Protein AF-B1LXY4-F1 (afdb_monomer_lite)

Secondary structure (DSSP, 8-state):
--PPP------PPS---------HHHHHHHHHH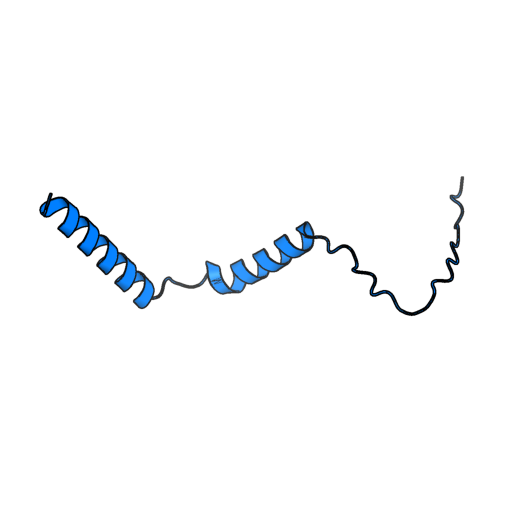HHIIIIITSPPPHHHHHHHHHHHHHHHHHHHH-

Sequence (66 aa):
MKPSVVDSDGSLPAGQPLKRAVDTRQLGLTLRTVYEGSVDTQPITDTHVELLLRLRQKERELRRAG

Structure (mmCIF, N/CA/C/O bac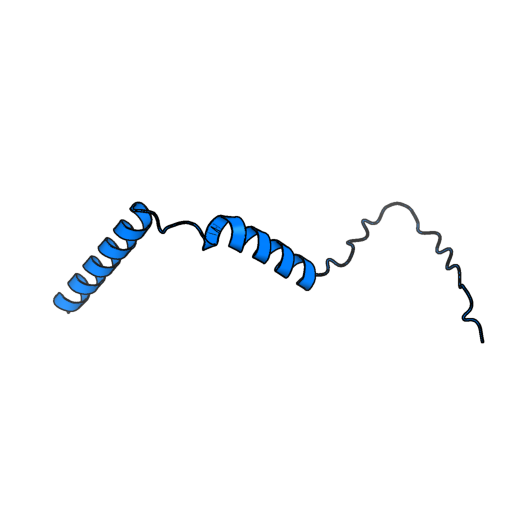kbone):
data_AF-B1LXY4-F1
#
_entry.id   AF-B1LXY4-F1
#
loop_
_atom_site.group_PDB
_atom_site.id
_atom_site.type_symbol
_atom_site.label_atom_id
_atom_site.label_alt_id
_atom_site.label_comp_id
_atom_site.label_asym_id
_atom_site.label_entity_id
_atom_site.label_seq_id
_atom_site.pdbx_PDB_ins_code
_atom_site.Cartn_x
_atom_site.Cartn_y
_atom_site.Cartn_z
_atom_site.occupancy
_atom_site.B_iso_or_equiv
_atom_site.auth_seq_id
_atom_site.auth_comp_id
_atom_site.auth_asym_id
_atom_site.auth_atom_id
_atom_site.pdbx_PDB_model_num
ATOM 1 N N . MET A 1 1 ? 31.742 26.435 -40.888 1.00 40.62 1 MET A N 1
ATOM 2 C CA . MET A 1 1 ? 32.445 25.924 -39.691 1.00 40.62 1 MET A CA 1
ATOM 3 C C . MET A 1 1 ? 31.901 24.530 -39.404 1.00 40.62 1 MET A C 1
ATOM 5 O O . MET A 1 1 ? 30.697 24.405 -39.241 1.00 40.62 1 MET A O 1
ATOM 9 N N . LYS A 1 2 ? 32.738 23.489 -39.468 1.00 40.84 2 LYS A N 1
ATOM 10 C CA . LYS A 1 2 ? 32.378 22.087 -39.180 1.00 40.84 2 LYS A CA 1
ATOM 11 C C . LYS A 1 2 ? 33.167 21.658 -37.936 1.00 40.84 2 LYS A C 1
ATOM 13 O O . LYS A 1 2 ? 34.378 21.875 -37.952 1.00 40.84 2 LYS A O 1
ATOM 18 N N . PRO A 1 3 ? 32.551 21.100 -36.881 1.00 47.75 3 PRO A N 1
ATOM 19 C CA . PRO A 1 3 ? 33.312 20.558 -35.768 1.00 47.75 3 PRO A CA 1
ATOM 20 C C . PRO A 1 3 ? 33.890 19.192 -36.157 1.00 47.75 3 PRO A C 1
ATOM 22 O O . PRO A 1 3 ? 33.194 18.318 -36.671 1.00 47.75 3 PRO A O 1
ATOM 25 N N . SER A 1 4 ? 35.199 19.084 -35.955 1.00 43.91 4 SER A N 1
ATOM 26 C CA . SER A 1 4 ? 36.039 17.909 -36.152 1.00 43.91 4 SER A CA 1
ATOM 27 C C . SER A 1 4 ? 35.551 16.742 -35.300 1.00 43.91 4 SER A C 1
ATOM 29 O O . SER A 1 4 ?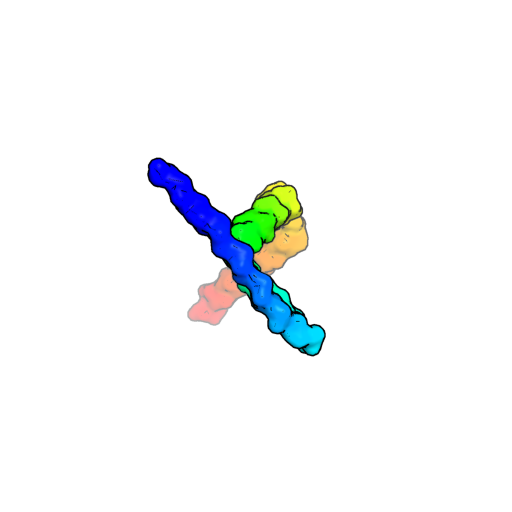 35.466 16.860 -34.080 1.00 43.91 4 SER A O 1
ATOM 31 N N . VAL A 1 5 ? 35.294 15.611 -35.953 1.00 54.34 5 VAL A N 1
ATOM 32 C CA . VAL A 1 5 ? 35.360 14.283 -35.337 1.00 54.34 5 VAL A CA 1
ATOM 33 C C . VAL A 1 5 ? 36.760 14.134 -34.745 1.00 54.34 5 VAL A C 1
ATOM 35 O O . VAL A 1 5 ? 37.750 14.395 -35.427 1.00 54.34 5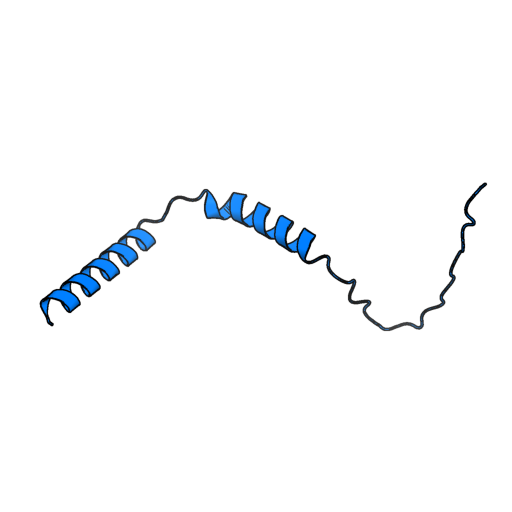 VAL A O 1
ATOM 38 N N . VAL A 1 6 ? 36.842 13.792 -33.464 1.00 45.62 6 VAL A N 1
ATOM 39 C CA . VAL A 1 6 ? 38.077 13.324 -32.836 1.00 45.62 6 VAL A CA 1
ATOM 40 C C . VAL A 1 6 ? 37.779 11.911 -32.369 1.00 45.62 6 VAL A C 1
ATOM 42 O O . VAL A 1 6 ? 37.208 11.707 -31.298 1.00 45.62 6 VAL A O 1
ATOM 45 N N . ASP A 1 7 ? 38.118 10.951 -33.227 1.00 47.78 7 ASP A N 1
ATOM 46 C CA . ASP A 1 7 ? 38.277 9.551 -32.857 1.00 47.78 7 ASP A CA 1
ATOM 47 C C . ASP A 1 7 ? 39.331 9.482 -31.752 1.00 47.78 7 ASP A C 1
ATOM 49 O O . ASP A 1 7 ? 40.513 9.753 -31.961 1.00 47.78 7 ASP A O 1
ATOM 53 N N . SER A 1 8 ? 38.879 9.201 -30.534 1.00 51.53 8 SER A N 1
ATOM 54 C CA . SER A 1 8 ? 39.758 8.873 -29.418 1.00 51.53 8 SER A CA 1
ATOM 55 C C . SER A 1 8 ? 39.815 7.358 -29.310 1.00 51.53 8 SER A C 1
ATOM 57 O O . SER A 1 8 ? 39.098 6.758 -28.510 1.00 51.53 8 SER A O 1
ATOM 59 N N . ASP A 1 9 ? 40.667 6.751 -30.137 1.00 46.38 9 ASP A N 1
ATOM 60 C CA . ASP A 1 9 ? 41.094 5.359 -30.001 1.00 46.38 9 ASP A CA 1
ATOM 61 C C . ASP A 1 9 ? 41.926 5.204 -28.719 1.00 46.38 9 ASP A C 1
ATOM 63 O O . ASP A 1 9 ? 43.157 5.210 -28.706 1.00 46.38 9 ASP A O 1
ATOM 67 N N . GLY A 1 10 ? 41.225 5.095 -27.592 1.00 44.78 10 GLY A N 1
ATOM 68 C CA . GLY A 1 10 ? 41.785 4.671 -26.319 1.00 44.78 10 GLY A CA 1
ATOM 69 C C . GLY A 1 10 ? 41.770 3.150 -26.235 1.00 44.78 10 GLY A C 1
ATOM 70 O O . GLY A 1 10 ? 40.789 2.565 -25.781 1.00 44.78 10 GLY A O 1
ATOM 71 N N . SER A 1 11 ? 42.8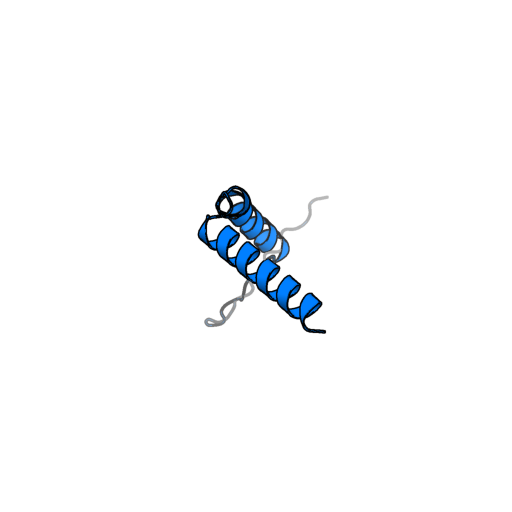60 2.508 -26.652 1.00 47.22 11 SER A N 1
ATOM 72 C CA . SER A 1 11 ? 43.123 1.094 -26.366 1.00 47.22 11 SER A CA 1
ATOM 73 C C . SER A 1 11 ? 43.102 0.859 -24.846 1.00 47.22 11 SER A C 1
ATOM 75 O O . SER A 1 11 ? 44.045 1.231 -24.147 1.00 47.22 11 SER A O 1
ATOM 77 N N . LEU A 1 12 ? 42.032 0.249 -24.326 1.00 54.03 12 LEU A N 1
ATOM 78 C CA . LEU A 1 12 ? 41.890 -0.109 -22.912 1.00 54.03 12 LEU A CA 1
ATOM 79 C C . LEU A 1 12 ? 42.315 -1.571 -22.682 1.00 54.03 12 LEU A C 1
ATOM 81 O O . LEU A 1 12 ? 41.824 -2.461 -23.382 1.00 54.03 12 LEU A O 1
ATOM 85 N N . PRO A 1 13 ? 43.195 -1.853 -21.702 1.00 47.16 13 PRO A N 1
ATOM 86 C CA . PRO A 1 13 ? 43.559 -3.217 -21.354 1.00 47.16 13 PRO A CA 1
ATOM 87 C C . PRO A 1 13 ? 42.355 -3.952 -20.750 1.00 47.16 13 PRO A C 1
ATOM 89 O O . PRO A 1 13 ? 41.552 -3.386 -20.005 1.00 47.16 13 PRO A O 1
ATOM 92 N N . ALA A 1 14 ? 42.247 -5.234 -21.091 1.00 57.59 14 ALA A N 1
ATOM 93 C CA . ALA A 1 14 ? 41.229 -6.147 -20.602 1.00 57.59 14 ALA A CA 1
ATOM 94 C C . ALA A 1 14 ? 41.131 -6.134 -19.064 1.00 57.59 14 ALA A C 1
ATOM 96 O O . ALA A 1 14 ? 42.139 -6.262 -18.371 1.00 57.59 14 ALA A O 1
ATOM 97 N N . GLY A 1 15 ? 39.901 -6.053 -18.539 1.00 57.41 15 GLY A N 1
ATOM 98 C CA . GLY A 1 15 ? 39.605 -6.519 -17.179 1.00 57.41 15 GLY A CA 1
ATOM 99 C C . GLY A 1 15 ? 39.091 -5.509 -16.151 1.00 57.41 15 GLY A C 1
ATOM 100 O O . GLY A 1 15 ? 39.134 -5.827 -14.967 1.00 57.41 15 GLY A O 1
ATOM 101 N N . GLN A 1 16 ? 38.562 -4.341 -16.531 1.00 56.03 16 GLN A N 1
ATOM 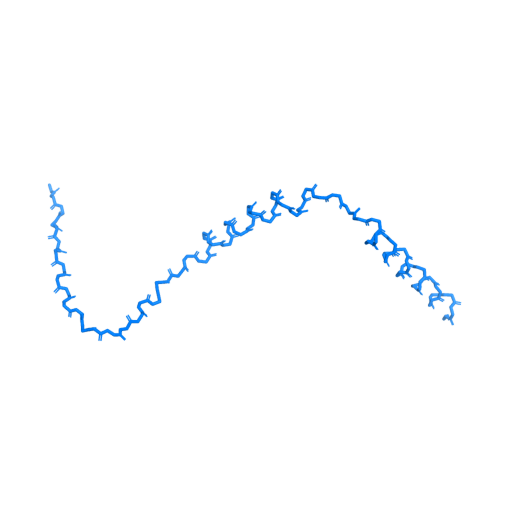102 C CA . GLN A 1 16 ? 37.824 -3.495 -15.580 1.00 56.03 16 GLN A CA 1
ATOM 103 C C . GLN A 1 16 ? 36.339 -3.421 -15.942 1.00 56.03 16 GLN A C 1
ATOM 105 O O . GLN A 1 16 ? 36.009 -2.976 -17.044 1.00 56.03 16 GLN A O 1
ATOM 110 N N . PRO A 1 17 ? 35.414 -3.821 -15.043 1.00 54.25 17 PRO A N 1
ATOM 111 C CA . PRO A 1 17 ? 34.013 -3.511 -15.239 1.00 54.25 17 PRO A CA 1
ATOM 112 C C . PRO A 1 17 ? 33.888 -1.994 -15.131 1.00 54.25 17 PRO A C 1
ATOM 114 O O . PRO A 1 17 ? 33.960 -1.425 -14.040 1.00 54.25 17 PRO A O 1
ATOM 117 N N . LEU A 1 18 ? 33.723 -1.335 -16.278 1.00 60.34 18 LEU A N 1
ATOM 118 C CA . LEU A 1 18 ? 33.213 0.025 -16.346 1.00 60.34 18 LEU A CA 1
ATOM 119 C C . LEU A 1 18 ? 31.874 0.005 -15.605 1.00 60.34 18 LEU A C 1
ATOM 121 O O . LEU A 1 18 ? 30.848 -0.381 -16.167 1.00 60.34 18 LEU A O 1
ATOM 125 N N . LYS A 1 19 ? 31.881 0.372 -14.318 1.00 64.50 19 LYS A N 1
ATOM 126 C CA . LYS A 1 19 ? 30.674 0.748 -13.588 1.00 64.50 19 LYS A CA 1
ATOM 127 C C . LYS A 1 19 ? 30.159 1.987 -14.298 1.00 64.50 19 LYS A C 1
ATOM 129 O O . LYS A 1 19 ? 30.537 3.106 -13.964 1.00 64.50 19 LYS A O 1
ATOM 134 N N . ARG A 1 20 ? 29.383 1.765 -15.359 1.00 67.38 20 ARG A N 1
ATOM 135 C CA . ARG A 1 20 ? 28.695 2.806 -16.108 1.00 67.38 20 ARG A CA 1
ATOM 136 C C . ARG A 1 20 ? 27.974 3.633 -15.054 1.00 67.38 20 ARG A C 1
ATOM 138 O O . ARG A 1 20 ? 27.208 3.064 -14.277 1.00 67.38 20 ARG A O 1
ATOM 145 N N . ALA A 1 21 ? 28.311 4.917 -14.952 1.00 74.00 21 ALA A N 1
ATOM 146 C CA . ALA A 1 21 ? 27.656 5.801 -14.003 1.00 74.00 21 ALA A CA 1
ATOM 147 C C . ALA A 1 21 ? 26.155 5.725 -14.297 1.00 74.00 21 ALA A C 1
ATOM 149 O O . ALA A 1 21 ? 25.712 6.094 -15.384 1.00 74.00 21 ALA A O 1
ATOM 150 N N . VAL A 1 22 ? 25.403 5.114 -13.385 1.00 77.81 22 VAL A N 1
ATOM 151 C CA . VAL A 1 22 ? 23.961 4.967 -13.545 1.00 77.81 22 VAL A CA 1
ATOM 152 C C . VAL A 1 22 ? 23.373 6.350 -13.346 1.00 77.81 22 VAL A C 1
ATOM 154 O O . VAL A 1 22 ? 23.622 6.973 -12.313 1.00 77.81 22 VAL A O 1
ATOM 157 N N . ASP A 1 23 ? 22.605 6.831 -14.321 1.00 90.31 23 ASP A N 1
ATOM 158 C CA . ASP A 1 23 ? 21.788 8.022 -14.124 1.00 90.31 23 ASP A CA 1
ATOM 159 C C . ASP A 1 23 ? 20.714 7.689 -13.082 1.00 90.31 23 ASP A C 1
ATOM 161 O O . ASP A 1 23 ? 19.666 7.105 -13.372 1.00 90.31 23 ASP A O 1
ATOM 165 N N . THR A 1 24 ? 21.012 8.022 -11.829 1.00 91.88 24 THR A N 1
ATOM 166 C CA . THR A 1 24 ? 20.150 7.745 -10.681 1.00 91.88 24 THR A CA 1
ATOM 167 C C . THR A 1 24 ? 18.833 8.506 -10.762 1.00 91.88 24 THR A C 1
ATOM 169 O O . THR A 1 24 ? 17.837 8.045 -10.205 1.00 91.88 24 THR A O 1
ATOM 172 N N . ARG A 1 25 ? 18.788 9.632 -11.488 1.00 93.56 25 ARG A N 1
ATOM 173 C CA . ARG A 1 25 ? 17.557 10.393 -11.704 1.00 93.56 25 ARG A CA 1
ATOM 174 C C . ARG A 1 25 ? 16.634 9.642 -12.652 1.00 93.56 25 ARG A C 1
ATOM 176 O O . ARG A 1 25 ? 15.466 9.443 -12.320 1.00 93.56 25 ARG A O 1
ATOM 183 N N . GLN A 1 26 ? 17.147 9.193 -13.796 1.00 94.00 26 GLN A N 1
ATOM 184 C CA . GLN A 1 26 ? 16.366 8.383 -14.734 1.00 94.00 26 GLN A CA 1
ATOM 185 C C . GLN A 1 26 ? 15.947 7.048 -14.106 1.00 94.00 26 GLN A C 1
ATOM 187 O O . GLN A 1 26 ? 14.803 6.618 -14.271 1.00 94.00 26 GLN A O 1
ATOM 192 N N . LEU A 1 27 ? 16.841 6.422 -13.335 1.00 93.94 27 LEU A N 1
ATOM 193 C CA . LEU A 1 27 ? 16.526 5.210 -12.586 1.00 93.94 27 LEU A CA 1
ATOM 194 C C . LEU A 1 27 ? 15.391 5.453 -11.585 1.00 93.94 27 LEU A C 1
ATOM 196 O O . LEU A 1 27 ? 14.431 4.690 -11.559 1.00 93.94 27 LEU A O 1
ATOM 200 N N . GLY A 1 28 ? 15.467 6.529 -10.799 1.00 96.44 28 GLY A N 1
ATOM 201 C CA . GLY A 1 28 ? 14.440 6.879 -9.820 1.00 96.44 28 GLY A CA 1
ATOM 202 C C . GLY A 1 28 ? 13.075 7.126 -10.461 1.00 96.44 28 GLY A C 1
ATOM 203 O O . GLY A 1 28 ? 12.072 6.616 -9.969 1.00 96.44 28 GLY A O 1
ATOM 204 N N . LEU A 1 29 ? 13.035 7.838 -11.593 1.00 97.38 29 LEU A N 1
ATOM 205 C CA . LEU A 1 29 ? 11.802 8.034 -12.364 1.00 97.38 29 LEU A CA 1
ATOM 206 C C . LEU A 1 29 ? 11.224 6.700 -12.847 1.00 97.38 29 LEU A C 1
ATOM 208 O O . LEU A 1 29 ? 10.036 6.452 -12.681 1.00 97.38 29 LEU A O 1
ATOM 212 N N . THR A 1 30 ? 12.076 5.822 -13.376 1.00 96.38 30 THR A N 1
ATOM 213 C CA . THR A 1 30 ? 11.652 4.511 -13.885 1.00 96.38 30 THR A CA 1
ATOM 214 C C . THR A 1 30 ? 11.076 3.638 -12.770 1.00 96.38 30 THR A C 1
ATOM 216 O O . THR A 1 30 ? 9.992 3.079 -12.920 1.00 96.38 30 THR A O 1
ATOM 219 N N . LEU A 1 31 ? 11.764 3.553 -11.626 1.00 96.62 31 LEU A N 1
ATOM 220 C CA . LEU A 1 31 ? 11.297 2.789 -10.465 1.00 96.62 31 LEU A CA 1
ATOM 221 C C . LEU A 1 31 ? 9.977 3.339 -9.919 1.00 96.62 31 LEU A C 1
ATOM 223 O O . LEU A 1 31 ? 9.086 2.564 -9.577 1.00 96.62 31 LEU A O 1
ATOM 227 N N . ARG A 1 32 ? 9.835 4.668 -9.884 1.00 96.44 32 ARG A N 1
ATOM 228 C CA . ARG A 1 32 ? 8.603 5.326 -9.453 1.00 96.44 32 ARG A CA 1
ATOM 229 C C . ARG A 1 32 ? 7.428 4.981 -10.360 1.00 96.44 32 ARG A C 1
ATOM 231 O O . ARG A 1 32 ? 6.393 4.581 -9.849 1.00 96.44 32 ARG A O 1
ATOM 238 N N . THR A 1 33 ? 7.596 5.067 -11.678 1.00 96.81 33 THR A N 1
ATOM 239 C CA . THR A 1 33 ? 6.531 4.726 -12.633 1.00 96.81 33 THR A CA 1
ATOM 240 C C . THR A 1 33 ? 6.059 3.280 -12.474 1.00 96.81 33 THR A C 1
ATOM 242 O O . THR A 1 33 ? 4.858 3.023 -12.506 1.00 96.81 33 THR A O 1
ATOM 245 N N . VAL A 1 34 ? 6.985 2.335 -12.267 1.00 96.69 34 VAL A N 1
ATOM 246 C CA . VAL A 1 34 ? 6.622 0.932 -12.010 1.00 96.69 34 VAL A CA 1
ATOM 247 C C . VAL A 1 34 ? 5.826 0.811 -10.711 1.00 96.69 34 VAL A C 1
ATOM 249 O O . VAL A 1 34 ? 4.758 0.205 -10.712 1.00 96.69 34 VAL A O 1
ATOM 252 N N . TYR A 1 35 ? 6.310 1.419 -9.626 1.00 97.00 35 TYR A N 1
ATOM 253 C CA . TYR A 1 35 ? 5.647 1.380 -8.324 1.00 97.00 35 TYR A CA 1
ATOM 254 C C . TYR A 1 35 ? 4.245 2.006 -8.356 1.00 97.00 35 TYR A C 1
ATOM 256 O O . TYR A 1 35 ? 3.301 1.402 -7.853 1.00 97.00 35 TYR A O 1
ATOM 264 N N . GLU A 1 36 ? 4.079 3.164 -8.998 1.00 95.56 36 GLU A N 1
ATOM 265 C CA . GLU A 1 36 ? 2.783 3.839 -9.133 1.00 95.56 36 GLU A CA 1
ATOM 266 C C . GLU A 1 36 ? 1.773 2.959 -9.887 1.00 95.56 36 GLU A C 1
ATOM 268 O O . GLU A 1 36 ? 0.629 2.801 -9.461 1.00 95.56 36 GLU A O 1
ATOM 273 N N . GLY A 1 37 ? 2.210 2.321 -10.978 1.00 93.12 37 GLY A N 1
ATOM 274 C CA . GLY A 1 37 ? 1.362 1.439 -11.777 1.00 93.12 37 GLY A CA 1
ATOM 275 C C . GLY A 1 37 ? 0.985 0.132 -11.076 1.00 93.12 37 GLY A C 1
ATOM 276 O O . GLY A 1 37 ? -0.093 -0.397 -11.335 1.00 93.12 37 GLY A O 1
ATOM 277 N N . SER A 1 38 ? 1.845 -0.393 -10.196 1.00 93.00 38 SER A N 1
ATOM 278 C CA . SER A 1 38 ? 1.631 -1.706 -9.579 1.00 93.00 38 SER A CA 1
ATOM 279 C C . SER A 1 38 ? 1.176 -1.677 -8.125 1.00 93.00 38 SER A C 1
ATOM 281 O O . SER A 1 38 ? 0.562 -2.648 -7.706 1.00 93.00 38 SER A O 1
ATOM 283 N N . VAL A 1 39 ? 1.508 -0.644 -7.344 1.00 92.19 39 VAL A N 1
ATOM 284 C CA . VAL A 1 39 ? 1.293 -0.602 -5.885 1.00 92.19 39 VAL A CA 1
ATOM 285 C C . VAL A 1 39 ? 0.348 0.522 -5.477 1.00 92.19 39 VAL A C 1
ATOM 287 O O . VAL A 1 39 ? -0.639 0.240 -4.807 1.00 92.19 39 VAL A O 1
ATOM 290 N N . ASP A 1 40 ? 0.592 1.769 -5.892 1.00 92.06 40 ASP A N 1
ATOM 291 C CA . ASP A 1 40 ? -0.197 2.920 -5.401 1.00 92.06 40 ASP A CA 1
ATOM 292 C C . ASP A 1 40 ? -1.667 2.891 -5.828 1.00 92.06 40 ASP A C 1
ATOM 294 O O . ASP A 1 40 ? -2.522 3.501 -5.189 1.00 92.06 40 ASP A O 1
ATOM 298 N N . THR A 1 41 ? -1.979 2.172 -6.903 1.00 89.38 41 THR A N 1
ATOM 299 C CA . THR A 1 41 ? -3.354 1.988 -7.378 1.00 89.38 41 THR A CA 1
ATOM 300 C C . THR A 1 41 ? -4.080 0.834 -6.688 1.00 89.38 41 THR A C 1
ATOM 302 O O . THR A 1 41 ? -5.288 0.677 -6.878 1.00 89.38 41 THR A O 1
ATOM 305 N N . GLN A 1 42 ? -3.380 0.019 -5.892 1.00 92.38 42 GLN A N 1
ATOM 306 C CA . GLN A 1 42 ? -3.999 -1.104 -5.200 1.00 92.38 42 GLN A CA 1
ATOM 307 C C . GLN A 1 42 ? -4.820 -0.620 -3.999 1.00 92.38 42 GLN A C 1
ATOM 309 O O . GLN A 1 42 ? -4.396 0.279 -3.267 1.00 92.38 42 GLN A O 1
ATOM 314 N N . PRO A 1 43 ? -5.990 -1.229 -3.743 1.00 93.75 43 PRO A N 1
ATOM 315 C CA . PRO A 1 43 ? -6.746 -0.931 -2.540 1.00 93.75 43 PRO A CA 1
ATOM 316 C C . PRO A 1 43 ? -5.957 -1.350 -1.294 1.00 93.75 43 PRO A C 1
ATOM 318 O O . PRO A 1 43 ? -5.233 -2.348 -1.290 1.00 93.75 43 PRO A O 1
ATOM 321 N N . ILE A 1 44 ? -6.146 -0.612 -0.199 1.00 92.50 44 ILE A N 1
ATOM 322 C CA . ILE A 1 44 ? -5.645 -1.029 1.113 1.00 92.50 44 ILE A CA 1
ATOM 323 C C . ILE A 1 44 ? -6.342 -2.341 1.486 1.00 92.50 44 ILE A C 1
ATOM 325 O O . ILE A 1 44 ? -7.569 -2.412 1.489 1.00 92.50 44 ILE A O 1
ATOM 329 N N . THR A 1 45 ? -5.561 -3.375 1.797 1.00 96.00 45 THR A N 1
ATOM 330 C CA . THR A 1 45 ? -6.098 -4.695 2.143 1.00 96.00 45 THR A CA 1
ATOM 331 C C . THR A 1 45 ? -6.755 -4.699 3.522 1.00 96.00 45 THR A C 1
ATOM 333 O O . THR A 1 45 ? -6.362 -3.942 4.414 1.00 96.00 45 THR A O 1
ATOM 336 N N . ASP A 1 46 ? -7.702 -5.612 3.736 1.00 97.38 46 ASP A N 1
ATOM 337 C CA . ASP A 1 46 ? -8.381 -5.771 5.029 1.00 97.38 46 ASP A CA 1
ATOM 338 C C . ASP A 1 46 ? -7.395 -6.040 6.172 1.00 97.38 46 ASP A C 1
ATOM 340 O O . ASP A 1 46 ? -7.546 -5.497 7.264 1.00 97.38 46 ASP A O 1
ATOM 344 N N . THR A 1 47 ? -6.324 -6.795 5.908 1.00 97.38 47 THR A N 1
ATOM 345 C CA . THR A 1 47 ? -5.242 -7.026 6.874 1.00 97.38 47 THR A CA 1
ATOM 346 C C . THR A 1 47 ? -4.579 -5.716 7.301 1.00 97.38 47 THR A C 1
ATOM 348 O O . THR A 1 47 ? -4.331 -5.501 8.488 1.00 97.38 47 THR A O 1
ATOM 351 N N . HIS A 1 48 ? -4.296 -4.811 6.358 1.00 96.19 48 HIS A N 1
ATOM 352 C CA . HIS A 1 48 ? -3.733 -3.500 6.687 1.00 96.19 48 HIS A CA 1
ATOM 353 C C . HIS A 1 48 ? -4.720 -2.654 7.500 1.00 96.19 48 HIS A C 1
ATOM 355 O O . HIS A 1 48 ? -4.321 -2.023 8.480 1.00 96.19 48 HIS A O 1
ATOM 361 N N . VAL A 1 49 ? -6.008 -2.674 7.142 1.00 97.81 49 VAL A N 1
ATOM 362 C CA . VAL A 1 49 ? -7.059 -1.979 7.901 1.00 97.81 49 VAL A CA 1
ATOM 363 C C . VAL A 1 49 ? -7.144 -2.518 9.329 1.00 97.81 49 VAL A C 1
ATOM 365 O O . VAL A 1 49 ? -7.150 -1.739 10.283 1.00 97.81 49 VAL A O 1
ATOM 368 N N . GLU A 1 50 ? -7.143 -3.837 9.502 1.00 98.25 50 GLU A N 1
ATOM 369 C CA . GLU A 1 50 ? -7.191 -4.473 10.814 1.00 98.25 50 GLU A CA 1
ATOM 370 C C . GLU A 1 50 ? -6.000 -4.059 11.690 1.00 98.25 50 GLU A C 1
ATOM 372 O O . GLU A 1 50 ? -6.177 -3.705 12.860 1.00 98.25 50 GLU A O 1
ATOM 377 N N . LEU A 1 51 ? -4.788 -4.039 11.128 1.00 98.31 51 LEU A N 1
ATOM 378 C CA . LEU A 1 51 ? -3.591 -3.591 11.841 1.00 98.31 51 LEU A CA 1
ATOM 379 C C . LEU A 1 51 ? -3.716 -2.135 12.310 1.00 98.31 51 LEU A C 1
ATOM 381 O O . LEU A 1 51 ? -3.394 -1.835 13.464 1.00 98.31 51 LEU A O 1
ATOM 385 N N . LEU A 1 52 ? -4.231 -1.241 11.461 1.00 97.69 52 LEU A N 1
ATOM 386 C CA . LEU A 1 52 ? -4.464 0.162 11.817 1.00 97.69 52 LEU A CA 1
ATOM 387 C C . LEU A 1 52 ? -5.506 0.309 12.933 1.00 97.69 52 LEU A C 1
ATOM 389 O O . LEU A 1 52 ? -5.313 1.099 13.861 1.00 97.69 52 LEU A O 1
ATOM 393 N N . LEU A 1 53 ? -6.593 -0.465 12.883 1.00 98.06 53 LEU A N 1
ATOM 394 C CA . LEU A 1 53 ? -7.621 -0.462 13.926 1.00 98.06 53 LEU A CA 1
ATOM 395 C C . LEU A 1 53 ? -7.070 -0.973 15.262 1.00 98.06 53 LEU A C 1
ATOM 397 O O . LEU A 1 53 ? -7.289 -0.342 16.299 1.00 98.06 53 LEU A O 1
ATOM 401 N N . ARG A 1 54 ? -6.297 -2.066 15.243 1.00 98.19 54 ARG A N 1
ATOM 402 C CA . ARG A 1 54 ? -5.630 -2.609 16.437 1.00 98.19 54 ARG A CA 1
ATOM 403 C C . ARG A 1 54 ? -4.652 -1.601 17.040 1.00 98.19 54 ARG A C 1
ATOM 405 O O . ARG A 1 54 ? -4.626 -1.435 18.258 1.00 98.19 54 ARG A O 1
ATOM 412 N N . LEU A 1 55 ? -3.881 -0.898 16.208 1.00 98.19 55 LEU A N 1
ATOM 413 C CA . LEU A 1 55 ? -2.983 0.165 16.663 1.00 98.19 55 LEU A CA 1
ATOM 414 C C . LEU A 1 55 ? -3.762 1.294 17.354 1.00 98.19 55 LEU A C 1
ATOM 416 O O . LEU A 1 55 ? -3.451 1.656 18.487 1.00 98.19 55 LEU A O 1
ATOM 420 N N . ARG A 1 56 ? -4.824 1.798 16.712 1.00 97.81 56 ARG A N 1
ATOM 421 C CA . ARG A 1 56 ? -5.699 2.843 17.273 1.00 97.81 56 ARG A CA 1
ATOM 422 C C . ARG A 1 56 ? -6.317 2.439 18.607 1.00 97.81 56 ARG A C 1
ATOM 424 O O . ARG A 1 56 ? -6.448 3.280 19.496 1.00 97.81 56 ARG A O 1
ATOM 431 N N . GLN A 1 57 ? -6.718 1.180 18.740 1.00 97.94 57 GLN A N 1
ATOM 432 C CA . GLN A 1 57 ? -7.287 0.662 19.976 1.00 97.94 57 GLN A CA 1
ATOM 433 C C . GLN A 1 57 ? -6.258 0.697 21.113 1.00 97.94 57 GLN A C 1
ATOM 435 O O . GLN A 1 57 ? -6.539 1.280 22.160 1.00 97.94 57 GLN A O 1
ATOM 440 N N . LYS A 1 58 ? -5.039 0.197 20.871 1.00 97.81 58 LYS A N 1
ATOM 441 C CA . LYS A 1 58 ? -3.940 0.245 21.850 1.00 97.81 58 LYS A CA 1
ATOM 442 C C . LYS A 1 58 ? -3.597 1.672 22.276 1.00 97.81 58 LYS A C 1
ATOM 444 O O . LYS A 1 58 ? -3.425 1.938 23.461 1.00 97.81 58 LYS A O 1
ATOM 449 N N . GLU A 1 59 ? -3.549 2.617 21.335 1.00 98.12 59 GLU A N 1
ATOM 450 C CA . GLU A 1 59 ? -3.320 4.031 21.664 1.00 98.12 59 GLU A CA 1
ATOM 451 C C . GLU A 1 59 ? -4.396 4.599 22.597 1.00 98.12 59 GLU A C 1
ATOM 453 O O . GLU A 1 59 ? -4.094 5.371 23.506 1.00 98.12 59 GLU A O 1
ATOM 458 N N . ARG A 1 60 ? -5.667 4.253 22.366 1.00 97.81 60 ARG A N 1
ATOM 459 C CA . ARG A 1 60 ? -6.777 4.712 23.212 1.00 97.81 60 ARG A CA 1
ATOM 460 C C . ARG A 1 60 ? -6.704 4.105 24.605 1.00 97.81 60 ARG A C 1
ATOM 462 O O . ARG A 1 60 ? -6.987 4.812 25.563 1.00 97.81 60 ARG A O 1
ATOM 469 N N . GLU A 1 61 ? -6.344 2.832 24.713 1.00 97.81 61 GLU A N 1
ATOM 470 C CA . GLU A 1 61 ? -6.157 2.152 25.998 1.00 97.81 61 GLU A CA 1
ATOM 471 C C . GLU A 1 61 ? -5.042 2.808 26.811 1.00 97.81 61 GLU A C 1
ATOM 473 O O . GLU A 1 61 ? -5.267 3.159 27.966 1.00 97.81 61 GLU A O 1
ATOM 478 N N . LEU A 1 62 ? -3.894 3.089 26.186 1.00 96.94 62 LEU A N 1
ATOM 479 C CA . LEU A 1 62 ? -2.792 3.810 26.830 1.00 96.94 62 LEU A CA 1
ATOM 480 C C . LEU A 1 62 ? -3.223 5.189 27.343 1.00 96.94 62 LEU A C 1
ATOM 482 O O . LEU A 1 62 ? -2.905 5.545 28.472 1.00 96.94 62 LEU A O 1
ATOM 486 N N . ARG A 1 63 ? -3.997 5.946 26.553 1.00 95.69 63 ARG A N 1
ATOM 487 C CA . ARG A 1 63 ? -4.523 7.261 26.971 1.00 95.69 63 ARG A CA 1
ATOM 488 C C . ARG A 1 63 ? -5.544 7.196 28.109 1.00 95.69 63 ARG A C 1
ATOM 490 O O . ARG A 1 63 ? -5.805 8.227 28.708 1.00 95.69 63 ARG A O 1
ATOM 497 N N . ARG A 1 64 ? -6.180 6.046 28.352 1.00 94.81 64 ARG A N 1
ATOM 498 C CA . ARG A 1 64 ? -7.133 5.859 29.464 1.00 94.81 64 ARG A CA 1
ATOM 499 C C . ARG A 1 64 ? -6.461 5.352 30.739 1.00 94.81 64 ARG A C 1
ATOM 501 O O . ARG A 1 64 ? -7.063 5.448 31.800 1.00 94.81 64 ARG A O 1
ATOM 508 N N . ALA A 1 65 ? -5.288 4.734 30.610 1.00 88.62 65 ALA A N 1
ATOM 509 C CA . ALA A 1 65 ? -4.537 4.153 31.719 1.00 88.62 65 ALA A CA 1
ATOM 510 C C . ALA A 1 65 ? -3.549 5.138 32.371 1.00 88.62 65 ALA A C 1
ATOM 512 O O . ALA A 1 65 ? -3.050 4.844 33.456 1.00 88.62 65 ALA A O 1
ATOM 513 N N . GLY A 1 66 ? -3.250 6.257 31.703 1.00 70.56 66 GLY A N 1
ATOM 514 C CA . GLY A 1 66 ? -2.537 7.407 32.270 1.00 70.56 66 GLY A CA 1
ATOM 515 C C . GLY A 1 66 ? -3.506 8.469 32.759 1.00 70.56 66 GLY A C 1
ATOM 516 O O . GLY A 1 66 ? -3.156 9.136 33.753 1.00 70.56 66 GLY A O 1
#

Radius of gyration: 27.31 Å; chains: 1; bounding box: 52×33×72 Å

Organism: Methylobacterium radiotolerans (strain ATCC 27329 / DSM 1819 / JCM 2831 / NBRC 15690 / NCIMB 10815 / 0-1) (NCBI:txid426355)

pLDDT: mean 81.21, std 20.62, range [40.62, 98.31]

Foldseek 3Di:
DDDDDDPPPDPDDPDDPPPPPDPVVVVVVVVVVVCCVPPVPDDDDPVNVVVVVVVVVVVVVVVVVD